Protein AF-A0A5B7BW21-F1 (afdb_monomer_lite)

Radius of gyration: 30.92 Å; chains: 1; bounding box: 36×97×43 Å

Foldseek 3Di:
DVVLVVLLVVLVVLVVVLVVQVVCVVVVNHPVVVSVVSLVVVLCVLLVDDLPDDDLVSLLVSLLSLVVCVVVVSDDPVSSVVSNVSSVVSCVVVVHDDDPSSDDDDDPPPPPDPPVPPPPPDPDDPDDDDDDDDDDDDDDDDDD

pLDDT: mean 79.97, std 21.57, range [36.66, 98.56]

Organism: Davidia involucrata (NCBI:txid16924)

Secondary structure (DSSP, 8-state):
-HHHHHHHHHHHHHHHHHHHHHHHHHTTSS-HHHHHHHHHHHHHHHH---SS---HHHHHHHHHHHHHHHHTTSS-HHHHHHHHHHHHHHHHHTT----GGG-PPPPP---TT-------------------------------

Sequence (144 aa):
SKQQSDNLKWQQDSFHQILKLMGLCKEGILPEAELSAFRSHLLETLIASPPDHEQPTTLRDKLIFLQELLYAKCISEDEYHSSKRPLLQRLAVQGAEIDARDVIVGAPKQSSDEEWSVIDLKDEHESSNSKNKSKPGLAMKKIK

Structure (mmCIF, N/CA/C/O backbone):
data_AF-A0A5B7BW21-F1
#
_entry.id   AF-A0A5B7BW21-F1
#
loop_
_atom_site.group_PDB
_atom_site.id
_atom_site.type_symbol
_atom_site.label_atom_id
_atom_site.label_alt_id
_atom_site.label_comp_id
_atom_site.label_asym_id
_atom_site.label_entity_id
_atom_site.label_seq_id
_atom_site.pdbx_PDB_ins_code
_atom_site.Cartn_x
_atom_site.Cartn_y
_atom_site.Cartn_z
_atom_site.occupancy
_atom_site.B_iso_or_equiv
_atom_site.auth_seq_id
_atom_site.auth_comp_id
_atom_site.auth_asym_id
_atom_site.auth_atom_id
_atom_site.pdbx_PDB_model_num
ATOM 1 N N . SER A 1 1 ? 18.314 10.061 -8.124 1.00 76.44 1 SER A N 1
ATOM 2 C CA . SER A 1 1 ? 17.611 10.812 -9.194 1.00 76.44 1 SER A CA 1
ATOM 3 C C . SER A 1 1 ? 16.432 11.572 -8.592 1.00 76.44 1 SER A C 1
ATOM 5 O O . SER A 1 1 ? 15.950 11.145 -7.548 1.00 76.44 1 SER A O 1
ATOM 7 N N . LYS A 1 2 ? 15.952 12.658 -9.219 1.00 86.06 2 LYS A N 1
ATOM 8 C CA . LYS A 1 2 ? 14.807 13.458 -8.732 1.00 86.06 2 LYS A CA 1
ATOM 9 C C . LYS A 1 2 ? 13.543 12.609 -8.530 1.00 86.06 2 LYS A C 1
ATOM 11 O O . LYS A 1 2 ? 12.954 12.651 -7.462 1.00 86.06 2 LYS A O 1
ATOM 16 N N . GLN A 1 3 ? 13.232 11.738 -9.489 1.00 84.56 3 GLN A N 1
ATOM 17 C CA . GLN A 1 3 ? 12.076 10.836 -9.429 1.00 84.56 3 GLN A CA 1
ATOM 18 C C . GLN A 1 3 ? 12.082 9.909 -8.202 1.00 84.56 3 GLN A C 1
ATOM 20 O O . GLN A 1 3 ? 11.041 9.682 -7.596 1.00 84.56 3 GLN A O 1
ATOM 25 N N . GLN A 1 4 ? 13.250 9.393 -7.809 1.00 85.31 4 GLN A N 1
ATOM 26 C CA . GLN A 1 4 ? 13.362 8.551 -6.615 1.00 85.31 4 GLN A CA 1
ATOM 27 C C . GLN A 1 4 ? 13.135 9.370 -5.337 1.00 85.31 4 GLN A C 1
ATOM 29 O O . GLN A 1 4 ? 12.449 8.913 -4.432 1.00 85.31 4 GLN A O 1
ATOM 34 N N . SER A 1 5 ? 13.659 10.599 -5.281 1.00 90.25 5 SER A N 1
ATOM 35 C CA . SER A 1 5 ? 13.406 11.507 -4.156 1.00 90.25 5 SER A CA 1
ATOM 36 C C . SER A 1 5 ? 11.925 11.864 -4.035 1.00 90.25 5 SER A C 1
ATOM 38 O O . SER A 1 5 ? 11.403 11.907 -2.925 1.00 90.25 5 SER A O 1
ATOM 40 N N . ASP A 1 6 ? 11.252 12.112 -5.160 1.00 91.62 6 ASP A N 1
ATOM 41 C CA . ASP A 1 6 ? 9.820 12.416 -5.185 1.00 91.62 6 ASP A CA 1
ATOM 42 C C . ASP A 1 6 ? 8.995 11.202 -4.726 1.00 91.62 6 ASP A C 1
ATOM 44 O O . ASP A 1 6 ? 8.034 11.356 -3.974 1.00 91.62 6 ASP A O 1
ATOM 48 N N . ASN A 1 7 ? 9.408 9.985 -5.104 1.00 91.19 7 ASN A N 1
ATOM 49 C CA . ASN A 1 7 ? 8.772 8.751 -4.645 1.00 91.19 7 ASN A CA 1
ATOM 50 C C . ASN A 1 7 ? 8.935 8.538 -3.132 1.00 91.19 7 ASN A C 1
ATOM 52 O O . ASN A 1 7 ? 7.939 8.306 -2.451 1.00 91.19 7 ASN A O 1
ATOM 56 N N . LEU A 1 8 ? 10.153 8.686 -2.602 1.00 93.44 8 LEU A N 1
ATOM 57 C CA . LEU A 1 8 ? 10.417 8.577 -1.162 1.00 93.44 8 LEU A CA 1
ATOM 58 C C . LEU A 1 8 ? 9.629 9.619 -0.366 1.00 93.44 8 LEU A C 1
ATOM 60 O O . LEU A 1 8 ? 9.049 9.303 0.671 1.00 93.44 8 LEU A O 1
ATOM 64 N N . LYS A 1 9 ? 9.557 10.856 -0.869 1.00 96.00 9 LYS A N 1
ATOM 65 C CA . LYS A 1 9 ? 8.744 11.903 -0.251 1.00 96.00 9 LYS A CA 1
ATOM 66 C C . LYS A 1 9 ? 7.267 11.517 -0.220 1.00 96.00 9 LYS A C 1
ATOM 68 O O . LYS A 1 9 ? 6.638 11.618 0.826 1.00 96.00 9 LYS A O 1
ATOM 73 N N . TRP A 1 10 ? 6.727 11.035 -1.338 1.00 96.31 10 TRP A N 1
ATOM 74 C CA . TRP A 1 10 ? 5.340 10.581 -1.394 1.00 96.31 10 TRP A CA 1
ATOM 75 C C . TRP A 1 10 ? 5.064 9.434 -0.412 1.00 96.31 10 TRP A C 1
ATOM 77 O O . TRP A 1 10 ? 4.031 9.457 0.255 1.00 96.31 10 TRP A O 1
ATOM 87 N N . GLN A 1 11 ? 5.979 8.467 -0.277 1.00 96.94 11 GLN A N 1
ATOM 88 C CA . GLN A 1 11 ? 5.852 7.377 0.699 1.00 96.94 11 GLN A CA 1
ATOM 89 C C . GLN A 1 11 ? 5.804 7.916 2.131 1.00 96.94 11 GLN A C 1
ATOM 91 O O . GLN A 1 11 ? 4.903 7.561 2.889 1.00 96.94 11 GLN A O 1
ATOM 96 N N . GLN A 1 12 ? 6.714 8.830 2.481 1.00 97.75 12 GLN A N 1
ATOM 97 C CA . GLN A 1 12 ? 6.734 9.471 3.796 1.00 97.75 12 GLN A CA 1
ATOM 98 C C . GLN A 1 12 ? 5.445 10.251 4.062 1.00 97.75 12 GLN A C 1
ATOM 100 O O . GLN A 1 12 ? 4.802 10.030 5.086 1.00 97.75 12 GLN A O 1
ATOM 105 N N . ASP A 1 13 ? 5.036 11.133 3.151 1.00 98.44 13 ASP A N 1
ATOM 106 C CA . ASP A 1 13 ? 3.825 11.945 3.307 1.00 98.44 13 ASP A CA 1
ATOM 107 C C . ASP A 1 13 ? 2.580 11.047 3.448 1.00 98.44 13 ASP A C 1
ATOM 109 O O . ASP A 1 13 ? 1.737 11.265 4.321 1.00 98.44 13 ASP A O 1
ATOM 113 N N . SER A 1 14 ? 2.509 9.974 2.656 1.00 98.25 14 SER A N 1
ATOM 114 C CA . SER A 1 14 ? 1.425 8.987 2.707 1.00 98.25 14 SER A CA 1
ATOM 115 C C . SER A 1 14 ? 1.405 8.200 4.019 1.00 98.25 14 SER A C 1
ATOM 117 O O . SER A 1 14 ? 0.329 7.966 4.571 1.00 98.25 14 SER A O 1
ATOM 119 N N . PHE A 1 15 ? 2.575 7.834 4.556 1.00 98.50 15 PHE A N 1
ATOM 120 C CA . PHE A 1 15 ? 2.696 7.156 5.848 1.00 98.50 15 PHE A CA 1
ATOM 121 C C . PHE A 1 15 ? 2.185 8.027 6.999 1.00 98.50 15 PHE A C 1
ATOM 123 O O . PHE A 1 15 ? 1.376 7.596 7.821 1.00 98.50 15 PHE A O 1
ATOM 130 N N . HIS A 1 16 ? 2.611 9.291 7.040 1.00 98.50 16 HIS A N 1
ATOM 131 C CA . HIS A 1 16 ? 2.140 10.231 8.054 1.00 98.50 16 HIS A CA 1
ATOM 132 C C . HIS A 1 16 ? 0.631 10.449 7.942 1.00 98.50 16 HIS A C 1
ATOM 134 O O . HIS A 1 16 ? -0.072 10.490 8.955 1.00 98.50 16 HIS A O 1
ATOM 140 N N . GLN A 1 17 ? 0.121 10.547 6.713 1.00 98.56 17 GLN A N 1
ATOM 141 C CA . GLN A 1 17 ? -1.299 10.737 6.474 1.00 98.56 17 GLN A CA 1
ATOM 142 C C . GLN A 1 17 ? -2.127 9.529 6.933 1.00 98.56 17 GLN A C 1
ATOM 144 O O . GLN A 1 17 ? -3.118 9.737 7.634 1.00 98.56 17 GLN A O 1
ATOM 149 N N . ILE A 1 18 ? -1.733 8.284 6.627 1.00 98.50 18 ILE A N 1
ATOM 150 C CA . ILE A 1 18 ? -2.490 7.108 7.091 1.00 98.50 18 ILE A CA 1
ATOM 151 C C . ILE A 1 18 ? -2.475 6.992 8.614 1.00 98.50 18 ILE A C 1
ATOM 153 O O . ILE A 1 18 ? -3.523 6.752 9.207 1.00 98.50 18 ILE A O 1
ATOM 157 N N . LEU A 1 19 ? -1.338 7.253 9.268 1.00 98.44 19 LEU A N 1
ATOM 158 C CA . LEU A 1 19 ? -1.250 7.231 10.731 1.00 98.44 19 LEU A CA 1
ATOM 159 C C . LEU A 1 19 ? -2.148 8.291 11.372 1.00 98.44 19 LEU A C 1
ATOM 161 O O . LEU A 1 19 ? -2.842 8.010 12.351 1.00 98.44 19 LEU A O 1
ATOM 165 N N . LYS A 1 20 ? -2.181 9.497 10.796 1.00 98.44 20 LYS A N 1
ATOM 166 C CA . LYS A 1 20 ? -3.087 10.563 11.229 1.00 98.44 20 LYS A CA 1
ATOM 167 C C . LYS A 1 20 ? -4.547 10.138 11.082 1.00 98.44 20 LYS A C 1
ATOM 169 O O . LYS A 1 20 ? -5.307 10.276 12.037 1.00 98.44 20 LYS A O 1
ATOM 174 N N . LEU A 1 21 ? -4.940 9.618 9.918 1.00 98.50 21 LEU A N 1
ATOM 175 C CA . LEU A 1 21 ? -6.314 9.168 9.669 1.00 98.50 21 LEU A CA 1
ATOM 176 C C . LEU A 1 21 ? -6.709 8.022 10.606 1.00 98.50 21 LEU A C 1
ATOM 178 O O . LEU A 1 21 ? -7.798 8.049 11.169 1.00 98.50 21 LEU A O 1
ATOM 182 N N . MET A 1 22 ? -5.809 7.068 10.853 1.00 98.12 22 MET A N 1
ATOM 183 C CA . MET A 1 22 ? -6.017 6.003 11.837 1.00 98.12 22 MET A CA 1
ATOM 184 C C . MET A 1 22 ? -6.227 6.549 13.249 1.00 98.12 22 MET A C 1
ATOM 186 O O . MET A 1 22 ? -7.097 6.058 13.963 1.00 98.12 22 MET A O 1
ATOM 190 N N . GLY A 1 23 ? -5.443 7.548 13.663 1.00 98.12 23 GLY A N 1
ATOM 191 C CA . GLY A 1 23 ? -5.629 8.224 14.947 1.00 98.12 23 GLY A CA 1
ATOM 192 C C . GLY A 1 23 ? -7.007 8.876 15.042 1.00 98.12 23 GLY A C 1
ATOM 193 O O . GLY A 1 23 ? -7.759 8.587 15.963 1.00 98.12 23 GLY A O 1
ATOM 194 N N . LEU A 1 24 ? -7.382 9.677 14.042 1.00 98.31 24 LEU A N 1
ATOM 195 C CA . LEU A 1 24 ? -8.692 10.338 13.999 1.00 98.31 24 LEU A CA 1
ATOM 196 C C . LEU A 1 24 ? -9.860 9.342 13.981 1.00 98.31 24 LEU A C 1
ATOM 198 O O . LEU A 1 24 ? -10.888 9.595 14.604 1.00 98.31 24 LEU A O 1
ATOM 202 N N . CYS A 1 25 ? -9.704 8.211 13.292 1.00 98.12 25 CYS A N 1
ATOM 203 C CA . CYS A 1 25 ? -10.715 7.160 13.245 1.00 98.12 25 CYS A CA 1
ATOM 204 C C . CYS A 1 25 ? -10.889 6.475 14.608 1.00 98.12 25 CYS A C 1
ATOM 206 O O . CYS A 1 25 ? -12.014 6.249 15.047 1.00 98.12 25 CYS A O 1
ATOM 208 N N . LYS A 1 26 ? -9.788 6.210 15.327 1.00 97.31 26 LYS A N 1
ATOM 209 C CA . LYS A 1 26 ? -9.826 5.652 16.693 1.00 97.31 26 LYS A CA 1
ATOM 210 C C . LYS A 1 26 ? -10.514 6.578 17.693 1.00 97.31 26 LYS A C 1
ATOM 212 O O . LYS A 1 26 ? -11.211 6.092 18.576 1.00 97.31 26 LYS A O 1
ATOM 217 N N . GLU A 1 27 ? -10.356 7.888 17.525 1.00 98.19 27 GLU A N 1
ATOM 218 C CA . GLU A 1 27 ? -11.034 8.905 18.340 1.00 98.19 27 GLU A CA 1
ATOM 219 C C . GLU A 1 27 ? -12.497 9.150 17.908 1.00 98.19 27 GLU A C 1
ATOM 221 O O . GLU A 1 27 ? -13.178 9.999 18.480 1.00 98.19 27 GLU A O 1
ATOM 226 N N . GLY A 1 28 ? -13.000 8.445 16.886 1.00 97.19 28 GLY A N 1
ATOM 227 C CA . GLY A 1 28 ? -14.367 8.610 16.375 1.00 97.19 28 GLY A CA 1
ATOM 228 C C . GLY A 1 28 ? -14.612 9.923 15.621 1.00 97.19 28 GLY A C 1
ATOM 229 O O . GLY A 1 28 ? -15.761 10.297 15.399 1.00 97.19 28 GLY A O 1
ATOM 230 N N . ILE A 1 29 ? -13.546 10.629 15.231 1.00 98.25 29 ILE A N 1
ATOM 231 C CA . ILE A 1 29 ? -13.609 11.907 14.505 1.00 98.25 29 ILE A CA 1
ATOM 232 C C . ILE A 1 29 ? -13.764 11.667 12.999 1.00 98.25 29 ILE A C 1
ATOM 234 O O . ILE A 1 29 ? -14.458 12.418 12.317 1.00 98.25 29 ILE A O 1
ATOM 238 N N . LEU A 1 30 ? -13.101 10.631 12.481 1.00 97.81 30 LEU A N 1
ATOM 239 C CA . LEU A 1 30 ? -13.113 10.253 11.069 1.00 97.81 30 LEU A CA 1
ATOM 240 C C . LEU A 1 30 ? -13.903 8.945 10.875 1.00 97.81 30 LEU A C 1
ATOM 242 O O . LEU A 1 30 ? -13.669 7.998 11.627 1.00 97.81 30 LEU A O 1
ATOM 246 N N . PRO A 1 31 ? -14.779 8.832 9.863 1.00 97.94 31 PRO A N 1
ATOM 247 C CA . PRO A 1 31 ? -15.406 7.561 9.505 1.00 97.94 31 PRO A CA 1
ATOM 248 C C . PRO A 1 31 ? -14.392 6.525 8.989 1.00 97.94 31 PRO A C 1
ATOM 250 O O . PRO A 1 31 ? -13.539 6.842 8.160 1.00 97.94 31 PRO A O 1
ATOM 253 N N . GLU A 1 32 ? -14.556 5.250 9.367 1.00 97.44 32 GLU A N 1
ATOM 254 C CA . GLU A 1 32 ? -13.712 4.139 8.868 1.00 97.44 32 GLU A CA 1
ATOM 255 C C . GLU A 1 32 ? -13.743 4.025 7.333 1.00 97.44 32 GLU A C 1
ATOM 257 O O . GLU A 1 32 ? -12.750 3.649 6.716 1.00 97.44 32 GLU A O 1
ATOM 262 N N . ALA A 1 33 ? -14.854 4.406 6.691 1.00 98.00 33 ALA A N 1
ATOM 263 C CA . ALA A 1 33 ? -14.971 4.410 5.233 1.00 98.00 33 ALA A CA 1
ATOM 264 C C . ALA A 1 33 ? -13.953 5.346 4.557 1.00 98.00 33 ALA A C 1
ATOM 266 O O . ALA A 1 33 ? -13.413 5.001 3.508 1.00 98.00 33 ALA A O 1
ATOM 267 N N . GLU A 1 34 ? -13.647 6.500 5.160 1.00 97.50 34 GLU A N 1
ATOM 268 C CA . GLU A 1 34 ? -12.647 7.433 4.626 1.00 97.50 34 GLU A CA 1
ATOM 269 C C . GLU A 1 34 ? -11.230 6.877 4.784 1.00 97.50 34 GLU A C 1
ATOM 271 O O . GLU A 1 34 ? -10.421 6.955 3.856 1.00 97.50 34 GLU A O 1
ATOM 276 N N . LEU A 1 35 ? -10.941 6.247 5.929 1.00 98.19 35 LEU A N 1
ATOM 277 C CA . LEU A 1 35 ? -9.675 5.550 6.150 1.00 98.19 35 LEU A CA 1
ATOM 278 C C . LEU A 1 35 ? -9.497 4.390 5.157 1.00 98.19 35 LEU A C 1
ATOM 280 O O . LEU A 1 35 ? -8.426 4.244 4.568 1.00 98.19 35 LEU A O 1
ATOM 284 N N . SER A 1 36 ? -10.541 3.591 4.939 1.00 98.25 36 SER A N 1
ATOM 285 C CA . SER A 1 36 ? -10.537 2.475 3.987 1.00 98.25 36 SER A CA 1
ATOM 286 C C . SER A 1 36 ? -10.363 2.946 2.538 1.00 98.25 36 SER A C 1
ATOM 288 O O . SER A 1 36 ? -9.577 2.356 1.792 1.00 98.25 36 SER A O 1
ATOM 290 N N . ALA A 1 37 ? -11.020 4.043 2.148 1.00 98.44 37 ALA A N 1
ATOM 291 C CA . ALA A 1 37 ? -10.851 4.647 0.828 1.00 98.44 37 ALA A CA 1
ATOM 292 C C . ALA A 1 37 ? -9.416 5.150 0.616 1.00 98.44 37 ALA A C 1
ATOM 294 O O . ALA A 1 37 ? -8.802 4.857 -0.412 1.00 98.44 37 ALA A O 1
ATOM 295 N N . PHE A 1 38 ? -8.847 5.842 1.611 1.00 98.56 38 PHE A N 1
ATOM 296 C CA . PHE A 1 38 ? -7.455 6.285 1.561 1.00 98.56 38 PHE A CA 1
ATOM 297 C C . PHE A 1 38 ? -6.489 5.101 1.445 1.00 98.56 38 PHE A C 1
ATOM 299 O O . PHE A 1 38 ? -5.593 5.116 0.602 1.00 98.56 38 PHE A O 1
ATOM 306 N N . ARG A 1 39 ? -6.688 4.058 2.261 1.00 98.50 39 ARG A N 1
ATOM 307 C CA . ARG A 1 39 ? -5.874 2.835 2.250 1.00 98.50 39 ARG A CA 1
ATOM 308 C C . ARG A 1 39 ? -5.884 2.169 0.873 1.00 98.50 39 ARG A C 1
ATOM 310 O O . ARG A 1 39 ? -4.820 1.860 0.343 1.00 98.50 39 ARG A O 1
ATOM 317 N N . SER A 1 40 ? -7.066 2.013 0.278 1.00 98.31 40 SER A N 1
ATOM 318 C CA . SER A 1 40 ? -7.231 1.412 -1.051 1.00 98.31 40 SER A CA 1
ATOM 319 C C . SER A 1 40 ? -6.499 2.228 -2.118 1.00 98.31 40 SER A C 1
ATOM 321 O O . SER A 1 40 ? -5.667 1.692 -2.846 1.00 98.31 40 SER A O 1
ATOM 323 N N . HIS A 1 41 ? -6.711 3.547 -2.137 1.00 98.25 41 HIS A N 1
ATOM 324 C CA . HIS A 1 41 ? -6.052 4.443 -3.086 1.00 98.25 41 HIS A CA 1
ATOM 325 C C . HIS A 1 41 ? -4.521 4.451 -2.941 1.00 98.25 41 HIS A C 1
ATOM 327 O O . HIS A 1 41 ? -3.795 4.478 -3.938 1.00 98.25 41 HIS A O 1
ATOM 333 N N . LEU A 1 42 ? -4.015 4.408 -1.706 1.00 98.12 42 LEU A N 1
ATOM 334 C CA . LEU A 1 42 ? -2.584 4.333 -1.418 1.00 98.12 42 LEU A CA 1
ATOM 335 C C . LEU A 1 42 ? -1.970 3.063 -2.014 1.00 98.12 42 LEU A C 1
ATOM 337 O O . LEU A 1 42 ? -0.938 3.137 -2.685 1.00 98.12 42 LEU A O 1
ATOM 341 N N . LEU A 1 43 ? -2.608 1.910 -1.796 1.00 98.12 43 LEU A N 1
ATOM 342 C CA . LEU A 1 43 ? -2.133 0.622 -2.300 1.00 98.12 43 LEU A CA 1
ATOM 343 C C . LEU A 1 43 ? -2.215 0.536 -3.825 1.00 98.12 43 LEU A C 1
ATOM 345 O O . LEU A 1 43 ? -1.266 0.072 -4.455 1.00 98.12 43 LEU A O 1
ATOM 349 N N . GLU A 1 44 ? -3.298 1.035 -4.424 1.00 97.38 44 GLU A N 1
ATOM 350 C CA . GLU A 1 44 ? -3.443 1.151 -5.878 1.00 97.38 44 GLU A CA 1
ATOM 351 C C . GLU A 1 44 ? -2.335 2.021 -6.476 1.00 97.38 44 GLU A C 1
ATOM 353 O O . GLU A 1 44 ? -1.653 1.608 -7.413 1.00 97.38 44 GLU A O 1
ATOM 358 N N . THR A 1 45 ? -2.083 3.192 -5.891 1.00 95.56 45 THR A N 1
ATOM 359 C CA . THR A 1 45 ? -1.034 4.113 -6.350 1.00 95.56 45 THR A CA 1
ATOM 360 C C . THR A 1 45 ? 0.355 3.486 -6.236 1.00 95.56 45 THR A C 1
ATOM 362 O O . THR A 1 45 ? 1.185 3.639 -7.135 1.00 95.56 45 THR A O 1
ATOM 365 N N . LEU A 1 46 ? 0.611 2.722 -5.169 1.00 95.06 46 LEU A N 1
ATOM 366 C CA . LEU A 1 46 ? 1.882 2.029 -4.967 1.00 95.06 46 LEU A CA 1
ATOM 367 C C . LEU A 1 46 ? 2.182 1.036 -6.107 1.00 95.06 46 LEU A C 1
ATOM 369 O O . LEU A 1 46 ? 3.329 0.936 -6.570 1.00 95.06 46 LEU A O 1
ATOM 373 N N . ILE A 1 47 ? 1.151 0.327 -6.581 1.00 94.00 47 ILE A N 1
ATOM 374 C CA . ILE A 1 47 ? 1.273 -0.693 -7.631 1.00 94.00 47 ILE A CA 1
ATOM 375 C C . ILE A 1 47 ? 1.090 -0.148 -9.056 1.00 94.00 47 ILE A C 1
ATOM 377 O O . ILE A 1 47 ? 1.548 -0.808 -9.985 1.00 94.00 47 ILE A O 1
ATOM 381 N N . ALA A 1 48 ? 0.507 1.042 -9.235 1.00 89.38 48 ALA A N 1
ATOM 382 C CA . ALA A 1 48 ? 0.116 1.618 -10.530 1.00 89.38 48 ALA A CA 1
ATOM 383 C C . ALA A 1 48 ? 1.268 2.046 -11.465 1.00 89.38 48 ALA A C 1
ATOM 385 O O . ALA A 1 48 ? 1.006 2.530 -12.567 1.00 89.38 48 ALA A O 1
ATOM 386 N N . SER A 1 49 ? 2.536 1.901 -11.068 1.00 74.00 49 SER A N 1
ATOM 387 C CA . SER A 1 49 ? 3.655 2.331 -11.919 1.00 74.00 49 SER A CA 1
ATOM 388 C C . SER A 1 49 ? 3.704 1.562 -13.247 1.00 74.00 49 SER A C 1
ATOM 390 O O . SER A 1 49 ? 3.597 0.330 -13.239 1.00 74.00 49 SER A O 1
ATOM 392 N N . PRO A 1 50 ? 3.940 2.259 -14.377 1.00 65.44 50 PRO A N 1
ATOM 393 C CA . PRO A 1 50 ? 4.042 1.621 -15.679 1.00 65.44 50 PRO A CA 1
ATOM 394 C C . PRO A 1 50 ? 5.196 0.598 -15.714 1.00 65.44 50 PRO A C 1
ATOM 396 O O 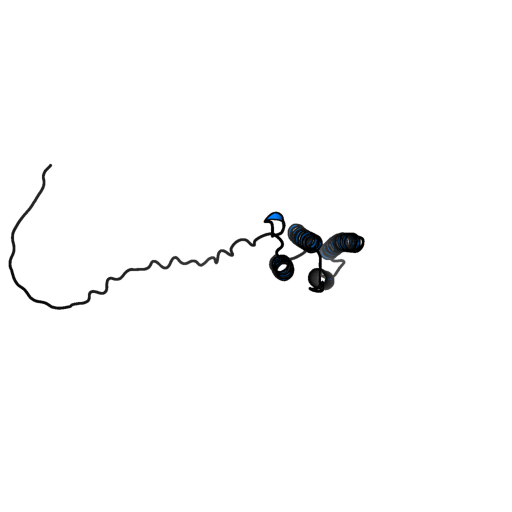. PRO A 1 50 ? 6.238 0.816 -15.088 1.00 65.44 50 PRO A O 1
ATOM 399 N N . PRO A 1 51 ? 5.023 -0.525 -16.435 1.00 58.41 51 PRO A N 1
ATOM 400 C CA . PRO A 1 51 ? 6.008 -1.608 -16.502 1.00 58.41 51 PRO A CA 1
ATOM 401 C C . PRO A 1 51 ? 7.308 -1.204 -17.214 1.00 58.41 51 PRO A C 1
ATOM 403 O O . PRO A 1 51 ? 8.338 -1.852 -17.019 1.00 58.41 51 PRO A O 1
ATOM 406 N N . ASP A 1 52 ? 7.294 -0.105 -17.971 1.00 58.03 52 ASP A N 1
ATOM 407 C CA . ASP A 1 52 ? 8.455 0.392 -18.697 1.00 58.03 52 ASP A CA 1
ATOM 408 C C . ASP A 1 52 ? 9.377 1.210 -17.775 1.00 58.03 52 ASP A C 1
ATOM 410 O O . ASP A 1 52 ? 9.330 2.436 -17.706 1.00 58.03 52 ASP A O 1
ATOM 414 N N . HIS A 1 53 ? 10.254 0.472 -17.086 1.00 62.00 53 HIS A N 1
ATOM 415 C CA . HIS A 1 53 ? 11.479 0.929 -16.412 1.00 62.00 53 HIS A CA 1
ATOM 416 C C . HIS A 1 53 ? 11.330 1.678 -15.076 1.00 62.00 53 HIS A C 1
ATOM 418 O O . HIS A 1 53 ? 12.017 2.669 -14.814 1.00 62.00 53 HIS A O 1
ATOM 424 N N . GLU A 1 54 ? 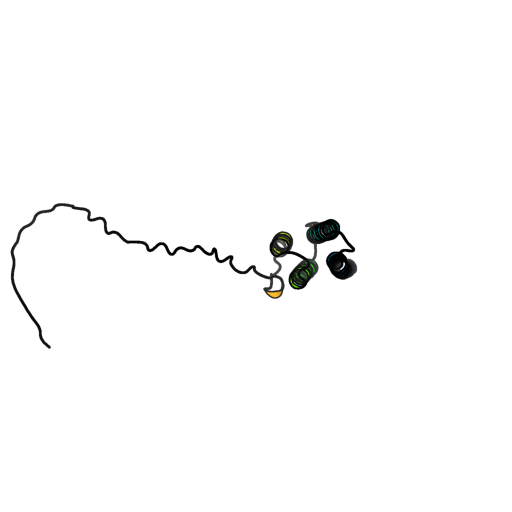10.537 1.139 -14.148 1.00 81.19 54 GLU A N 1
ATOM 425 C CA . GLU A 1 54 ? 10.771 1.430 -12.728 1.00 81.19 54 GLU A CA 1
ATOM 426 C C . GLU A 1 54 ? 12.078 0.748 -12.280 1.00 81.19 54 GLU A C 1
ATOM 428 O O . GLU A 1 54 ? 12.226 -0.464 -12.427 1.00 81.19 54 GLU A O 1
ATOM 433 N N . GLN A 1 55 ? 13.044 1.526 -11.780 1.00 87.31 55 GLN A N 1
ATOM 434 C CA . GLN A 1 55 ? 14.361 1.022 -11.367 1.00 87.31 55 GLN A CA 1
ATOM 435 C C . GLN A 1 55 ? 14.226 -0.035 -10.253 1.00 87.31 55 GLN A C 1
ATOM 437 O O . GLN A 1 55 ? 13.400 0.158 -9.353 1.00 87.31 55 GLN A O 1
ATOM 442 N N . PRO A 1 56 ? 15.077 -1.084 -10.217 1.00 89.81 56 PRO A N 1
ATOM 443 C CA . PRO A 1 56 ? 15.038 -2.100 -9.163 1.00 89.81 56 PRO A CA 1
ATOM 444 C C . PRO A 1 56 ? 15.063 -1.509 -7.749 1.00 89.81 56 PRO A C 1
ATOM 446 O O . PRO A 1 56 ? 14.362 -1.985 -6.862 1.00 89.81 56 PRO A O 1
ATOM 449 N N . THR A 1 57 ? 15.830 -0.437 -7.533 1.00 89.62 57 THR A N 1
ATOM 450 C CA . THR A 1 57 ? 15.888 0.269 -6.244 1.00 89.62 57 THR A CA 1
ATOM 451 C C . THR A 1 57 ? 14.532 0.848 -5.847 1.00 89.62 57 THR A C 1
ATOM 453 O O . THR A 1 57 ? 14.109 0.662 -4.717 1.00 89.62 57 THR A O 1
ATOM 456 N N . THR A 1 58 ? 13.802 1.463 -6.779 1.00 90.75 58 THR A N 1
ATOM 457 C CA . THR A 1 58 ? 12.461 2.003 -6.508 1.00 90.75 58 THR A CA 1
ATOM 458 C C . THR A 1 58 ? 11.464 0.894 -6.181 1.00 90.75 58 THR A C 1
ATOM 460 O O . THR A 1 58 ? 10.629 1.056 -5.297 1.00 90.75 58 THR A O 1
ATOM 463 N N . LEU A 1 59 ? 11.559 -0.258 -6.847 1.00 91.50 59 LEU A N 1
ATOM 464 C CA . LEU A 1 59 ? 10.729 -1.417 -6.513 1.00 91.50 59 LEU A CA 1
ATOM 465 C C . LEU A 1 59 ? 11.028 -1.949 -5.102 1.00 91.50 59 LEU A C 1
ATOM 467 O O . LEU A 1 59 ? 10.093 -2.297 -4.381 1.00 91.50 59 LEU A O 1
ATOM 471 N N . ARG A 1 60 ? 12.300 -1.962 -4.682 1.00 92.31 60 ARG A N 1
ATOM 472 C CA . ARG A 1 60 ? 12.691 -2.320 -3.308 1.00 92.31 60 ARG A CA 1
ATOM 473 C C . ARG A 1 60 ? 12.194 -1.304 -2.283 1.00 92.31 60 ARG A C 1
ATOM 475 O O . ARG A 1 60 ? 11.591 -1.710 -1.297 1.00 92.31 60 ARG A O 1
ATOM 482 N N . ASP A 1 61 ? 12.339 -0.008 -2.556 1.00 93.00 61 ASP A N 1
ATOM 483 C CA . ASP A 1 61 ? 11.817 1.063 -1.695 1.00 93.00 61 ASP A CA 1
ATOM 484 C C . ASP A 1 61 ? 10.298 0.896 -1.478 1.00 93.00 61 ASP A C 1
ATOM 486 O O . ASP A 1 61 ? 9.790 1.021 -0.365 1.00 93.00 61 ASP A O 1
ATOM 490 N N . LYS A 1 62 ? 9.547 0.527 -2.525 1.00 94.75 62 LYS A N 1
ATOM 491 C CA . LYS A 1 62 ? 8.108 0.217 -2.422 1.00 94.75 62 LYS A CA 1
ATOM 492 C C . LYS A 1 62 ? 7.800 -1.024 -1.596 1.00 94.75 62 LYS A C 1
ATOM 494 O O . LYS A 1 62 ? 6.813 -1.027 -0.866 1.00 94.75 62 LYS A O 1
ATOM 499 N N . LEU A 1 63 ? 8.604 -2.077 -1.722 1.00 95.62 63 LEU A N 1
ATOM 500 C CA . LEU A 1 63 ? 8.440 -3.291 -0.925 1.00 95.62 63 LEU A CA 1
ATOM 501 C C . LEU A 1 63 ? 8.707 -3.032 0.559 1.00 95.62 63 LEU A C 1
ATOM 503 O O . LEU A 1 63 ? 7.944 -3.512 1.394 1.00 95.62 63 LEU A O 1
ATOM 507 N N . ILE A 1 64 ? 9.736 -2.245 0.880 1.00 95.38 64 ILE A N 1
ATOM 508 C CA . ILE A 1 64 ? 10.036 -1.815 2.251 1.00 95.38 64 ILE A CA 1
ATOM 509 C C . ILE A 1 64 ? 8.866 -1.003 2.804 1.00 95.38 64 ILE A C 1
ATOM 511 O O . ILE A 1 64 ? 8.326 -1.355 3.848 1.00 95.38 64 ILE A O 1
ATOM 515 N N . PHE A 1 65 ? 8.394 0.002 2.063 1.00 97.12 65 PHE A N 1
ATOM 516 C CA . PHE A 1 65 ? 7.241 0.802 2.475 1.00 97.12 65 PHE A CA 1
ATOM 517 C C . PHE A 1 65 ? 5.988 -0.055 2.729 1.00 97.12 65 PHE A C 1
ATOM 519 O O . PHE A 1 65 ? 5.271 0.131 3.711 1.00 97.12 65 PHE A O 1
ATOM 526 N N . LEU A 1 66 ? 5.743 -1.062 1.887 1.00 97.69 66 LEU A N 1
ATOM 527 C CA . LEU A 1 66 ? 4.632 -1.993 2.070 1.00 97.69 66 LEU A CA 1
ATOM 528 C C . LEU A 1 66 ? 4.779 -2.845 3.348 1.00 97.69 66 LEU A C 1
ATOM 530 O O . LEU A 1 66 ? 3.781 -3.127 4.013 1.00 97.69 66 LEU A O 1
ATOM 534 N N . GLN A 1 67 ? 6.004 -3.232 3.720 1.00 96.88 67 GLN A N 1
ATOM 535 C CA . GLN A 1 67 ? 6.280 -3.891 5.003 1.00 96.88 67 GLN A CA 1
ATOM 536 C C . GLN A 1 67 ? 6.064 -2.945 6.189 1.00 96.88 67 GLN A C 1
ATOM 538 O O . GLN A 1 67 ? 5.473 -3.352 7.186 1.00 96.88 67 GLN A O 1
ATOM 543 N N . GLU A 1 68 ? 6.492 -1.685 6.089 1.00 97.00 68 GLU A N 1
ATOM 544 C CA . GLU A 1 68 ? 6.284 -0.673 7.134 1.00 97.00 68 GLU A CA 1
ATOM 545 C C . GLU A 1 68 ? 4.793 -0.454 7.418 1.00 97.00 68 GLU A C 1
ATOM 547 O O . GLU A 1 68 ? 4.382 -0.422 8.580 1.00 97.00 68 GLU A O 1
ATOM 552 N N . LEU A 1 69 ? 3.963 -0.391 6.371 1.00 98.25 69 LEU A N 1
ATOM 553 C CA . LEU A 1 69 ? 2.505 -0.317 6.506 1.00 98.25 69 LEU A CA 1
ATOM 554 C C . LEU A 1 69 ? 1.931 -1.531 7.247 1.00 98.25 69 LEU A C 1
ATOM 556 O O . LEU A 1 69 ? 1.060 -1.365 8.106 1.00 98.25 69 LEU A O 1
ATOM 560 N N . LEU A 1 70 ? 2.414 -2.740 6.941 1.00 97.88 70 LEU A N 1
ATOM 561 C CA . LEU A 1 70 ? 1.981 -3.960 7.624 1.00 97.88 70 LEU A CA 1
ATOM 562 C C . LEU A 1 70 ? 2.403 -3.949 9.101 1.00 97.88 70 LEU A C 1
ATOM 564 O O . LEU A 1 70 ? 1.571 -4.178 9.978 1.00 97.88 70 LEU A O 1
ATOM 568 N N . TYR A 1 71 ? 3.665 -3.629 9.398 1.00 96.94 71 TYR A N 1
ATOM 569 C CA . TYR A 1 71 ? 4.171 -3.572 10.774 1.00 96.94 71 TYR A CA 1
ATOM 570 C C . TYR A 1 71 ? 3.444 -2.525 11.622 1.00 96.94 71 TYR A C 1
ATOM 572 O O . TYR A 1 71 ? 3.140 -2.771 12.791 1.00 96.94 71 TYR A O 1
ATOM 580 N N . ALA A 1 72 ? 3.094 -1.384 11.027 1.00 97.44 72 ALA A N 1
ATOM 581 C CA . ALA A 1 72 ? 2.298 -0.345 11.669 1.00 97.44 72 ALA A CA 1
ATOM 582 C C . ALA A 1 72 ? 0.797 -0.688 11.772 1.00 97.44 72 ALA A C 1
ATOM 584 O O . ALA A 1 72 ? 0.023 0.117 12.293 1.00 97.44 72 ALA A O 1
ATOM 585 N N . LYS A 1 73 ? 0.370 -1.867 11.292 1.00 97.50 73 LYS A N 1
ATOM 586 C CA . LYS A 1 73 ? -1.034 -2.313 11.233 1.00 97.50 73 LYS A CA 1
ATOM 587 C C . LYS A 1 73 ? -1.935 -1.347 10.453 1.00 97.50 73 LYS A C 1
ATOM 589 O O . LYS A 1 73 ? -3.113 -1.196 10.770 1.00 97.50 73 LYS A O 1
ATOM 594 N N . CYS A 1 74 ? -1.370 -0.670 9.453 1.00 98.00 74 CYS A N 1
ATOM 595 C CA . CYS A 1 74 ? -2.101 0.229 8.560 1.00 98.00 74 CYS A CA 1
ATOM 596 C C . CYS A 1 74 ? -2.883 -0.538 7.486 1.00 98.00 74 CYS A C 1
ATOM 598 O O . CYS A 1 74 ? -3.873 -0.020 6.968 1.00 98.00 74 CYS A O 1
ATOM 600 N N . ILE A 1 75 ? -2.432 -1.754 7.168 1.00 98.31 75 ILE A N 1
ATOM 601 C CA . ILE A 1 75 ? -3.017 -2.674 6.189 1.00 98.31 75 ILE A CA 1
ATOM 602 C C . ILE A 1 75 ? -3.083 -4.089 6.771 1.00 98.31 75 ILE A C 1
ATOM 604 O O . ILE A 1 75 ? -2.333 -4.429 7.688 1.00 98.31 75 ILE A O 1
ATOM 608 N N . SER A 1 76 ? -3.975 -4.908 6.228 1.00 97.38 76 SER A N 1
ATOM 609 C CA . SER A 1 76 ? -4.084 -6.339 6.522 1.00 97.38 76 SER A CA 1
ATOM 610 C C . SER A 1 76 ? -3.013 -7.171 5.801 1.00 97.38 76 SER A C 1
ATOM 612 O O . SER A 1 76 ? -2.367 -6.715 4.855 1.00 97.38 76 SER A O 1
ATOM 614 N N . GLU A 1 77 ? -2.843 -8.428 6.220 1.00 96.38 77 GLU A N 1
ATOM 615 C CA . GLU A 1 77 ? -1.954 -9.381 5.538 1.00 96.38 77 GLU A CA 1
ATOM 616 C C . GLU A 1 77 ? -2.394 -9.660 4.092 1.00 96.38 77 GLU A C 1
ATOM 618 O O . GLU A 1 77 ? -1.553 -9.783 3.197 1.00 96.38 77 GLU A O 1
ATOM 623 N N . ASP A 1 78 ? -3.703 -9.712 3.839 1.00 97.00 78 ASP A N 1
ATOM 624 C CA . ASP A 1 78 ? -4.252 -9.939 2.500 1.00 97.00 78 ASP A CA 1
ATOM 625 C C . ASP A 1 78 ? -3.973 -8.746 1.568 1.00 97.00 78 ASP A C 1
ATOM 627 O O . ASP A 1 78 ? -3.538 -8.927 0.424 1.00 97.00 78 ASP A O 1
ATOM 631 N N . GLU A 1 79 ? -4.139 -7.515 2.062 1.00 98.00 79 GLU A N 1
ATOM 632 C CA . GLU A 1 79 ? -3.750 -6.284 1.356 1.00 98.00 79 GLU A CA 1
ATOM 633 C C . GLU A 1 79 ? -2.238 -6.248 1.092 1.00 98.00 79 GLU A C 1
ATOM 635 O O . GLU A 1 79 ? -1.799 -5.990 -0.029 1.00 98.00 79 GLU A O 1
ATOM 640 N N . TYR A 1 80 ? -1.425 -6.611 2.086 1.00 98.00 80 TYR A N 1
ATOM 641 C CA . TYR A 1 80 ? 0.021 -6.726 1.924 1.00 98.00 80 TYR A CA 1
ATOM 642 C C . TYR A 1 80 ? 0.394 -7.721 0.815 1.00 98.00 80 TYR A C 1
ATOM 644 O O . TYR A 1 80 ? 1.163 -7.401 -0.093 1.00 98.00 80 TYR A O 1
ATOM 652 N N . HIS A 1 81 ? -0.146 -8.940 0.842 1.00 96.25 81 HIS A N 1
ATOM 653 C CA . HIS A 1 81 ? 0.200 -9.968 -0.138 1.00 96.25 81 HIS A CA 1
ATOM 654 C C . HIS A 1 81 ? -0.322 -9.660 -1.544 1.00 96.25 81 HIS A C 1
ATOM 656 O O . HIS A 1 81 ? 0.390 -9.930 -2.518 1.00 96.25 81 HIS A O 1
ATOM 662 N N . SER A 1 82 ? -1.520 -9.089 -1.664 1.00 96.69 82 SER A N 1
ATOM 663 C CA . SER A 1 82 ? -2.085 -8.686 -2.956 1.00 96.69 82 SER A CA 1
ATOM 664 C C . SER A 1 82 ? -1.269 -7.567 -3.609 1.00 96.69 82 SER A C 1
ATOM 666 O O . SER A 1 82 ? -0.899 -7.710 -4.775 1.00 96.69 82 SER A O 1
ATOM 668 N N . SER A 1 83 ? -0.873 -6.531 -2.862 1.00 96.88 83 SER A N 1
ATOM 669 C CA . SER A 1 83 ? -0.025 -5.443 -3.373 1.00 96.88 83 SER A CA 1
ATOM 670 C C . SER A 1 83 ? 1.439 -5.850 -3.584 1.00 96.88 83 SER A C 1
ATOM 672 O O . SER A 1 83 ? 2.104 -5.329 -4.479 1.00 96.88 83 SER A O 1
ATOM 674 N N . LYS A 1 84 ? 1.956 -6.818 -2.815 1.00 96.00 84 LYS A N 1
ATOM 675 C CA . LYS A 1 84 ? 3.339 -7.314 -2.938 1.00 96.00 84 LYS A CA 1
ATOM 676 C C . LYS A 1 84 ? 3.589 -8.058 -4.252 1.00 96.00 84 LYS A C 1
ATOM 678 O O . LYS A 1 84 ? 4.628 -7.871 -4.884 1.00 96.00 84 LYS A O 1
ATOM 683 N N . ARG A 1 85 ? 2.659 -8.924 -4.667 1.00 94.31 85 ARG A N 1
ATOM 684 C CA . ARG A 1 85 ? 2.801 -9.785 -5.861 1.00 94.31 85 ARG A CA 1
ATOM 685 C C . ARG A 1 85 ? 3.210 -9.029 -7.139 1.00 94.31 85 ARG A C 1
ATOM 687 O O . ARG A 1 85 ? 4.212 -9.432 -7.732 1.00 94.31 85 ARG A O 1
ATOM 694 N N . PRO A 1 86 ? 2.526 -7.948 -7.563 1.00 93.69 86 PRO A N 1
ATOM 695 C CA . PRO A 1 86 ? 2.894 -7.229 -8.785 1.00 93.69 86 PRO A CA 1
ATOM 696 C C . PRO A 1 86 ? 4.253 -6.516 -8.690 1.00 93.69 86 PRO A C 1
ATOM 698 O O . PRO A 1 86 ? 4.902 -6.302 -9.713 1.00 93.69 86 PRO A O 1
ATOM 701 N N . LEU A 1 87 ? 4.718 -6.154 -7.488 1.00 93.00 87 LEU A N 1
ATOM 702 C CA . LEU A 1 87 ? 6.051 -5.569 -7.288 1.00 93.00 87 LEU A CA 1
ATOM 703 C C . LEU A 1 87 ? 7.152 -6.620 -7.490 1.00 93.00 87 LEU A C 1
ATOM 705 O O . LEU A 1 87 ? 8.118 -6.374 -8.212 1.00 93.00 87 LEU A O 1
ATOM 709 N N . LEU A 1 88 ? 6.972 -7.818 -6.924 1.00 92.62 88 LEU A N 1
ATOM 710 C CA . LEU A 1 88 ? 7.921 -8.927 -7.083 1.00 92.62 88 LEU A CA 1
ATOM 711 C C . LEU A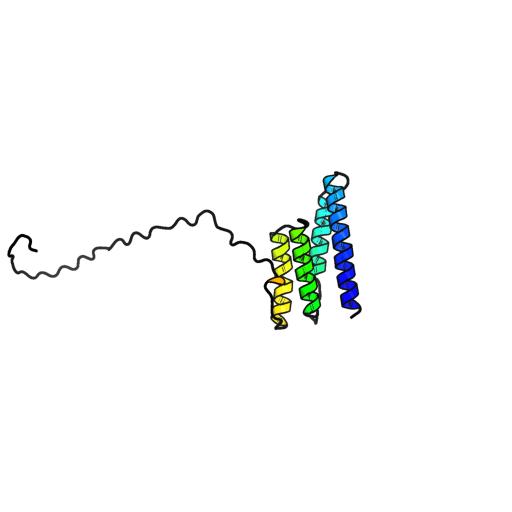 1 88 ? 7.973 -9.457 -8.512 1.00 92.62 88 LEU A C 1
ATOM 713 O O . LEU A 1 88 ? 9.054 -9.747 -9.013 1.00 92.62 88 LEU A O 1
ATOM 717 N N . GLN A 1 89 ? 6.824 -9.545 -9.187 1.00 91.19 89 GLN A N 1
ATOM 718 C CA . GLN A 1 89 ? 6.779 -9.926 -10.599 1.00 91.19 89 GLN A CA 1
ATOM 719 C C . GLN A 1 89 ? 7.616 -8.971 -11.456 1.00 91.19 89 GLN A C 1
ATOM 721 O O . GLN A 1 89 ? 8.377 -9.424 -12.307 1.00 91.19 89 GLN A O 1
ATOM 726 N N . ARG A 1 90 ? 7.543 -7.660 -11.193 1.00 90.62 90 ARG A N 1
ATOM 727 C CA . ARG A 1 90 ? 8.350 -6.666 -11.913 1.00 90.62 90 ARG A CA 1
ATOM 728 C C . ARG A 1 90 ? 9.844 -6.781 -11.612 1.00 90.62 90 ARG A C 1
ATOM 730 O O . ARG A 1 90 ? 10.633 -6.712 -12.549 1.00 90.62 90 ARG A O 1
ATOM 737 N N . LEU A 1 91 ? 10.239 -7.024 -10.359 1.00 89.81 91 LEU A N 1
ATOM 738 C CA . LEU A 1 91 ? 11.644 -7.304 -10.023 1.00 89.81 91 LEU A CA 1
ATOM 739 C C . LEU A 1 91 ? 12.164 -8.560 -10.735 1.00 89.81 91 LEU A C 1
ATOM 741 O O . LEU A 1 91 ? 13.252 -8.535 -11.307 1.00 89.81 91 LEU A O 1
ATOM 745 N N . ALA A 1 92 ? 11.364 -9.629 -10.754 1.00 88.81 92 ALA A N 1
ATOM 746 C CA . ALA A 1 92 ? 11.726 -10.885 -11.401 1.00 88.81 92 ALA A CA 1
ATOM 747 C C . ALA A 1 92 ? 11.898 -10.728 -12.922 1.00 88.81 92 ALA A C 1
ATOM 749 O O . ALA A 1 92 ? 12.868 -11.235 -13.479 1.00 88.81 92 ALA A O 1
ATOM 750 N N . VAL A 1 93 ? 11.011 -9.978 -13.590 1.00 88.69 93 VAL A N 1
ATOM 751 C CA . VAL A 1 93 ? 11.128 -9.669 -15.031 1.00 88.69 93 VAL A CA 1
ATOM 752 C C . VAL A 1 93 ? 12.415 -8.898 -15.346 1.00 88.69 93 VAL A C 1
ATOM 754 O O . VAL A 1 93 ? 13.000 -9.094 -16.407 1.00 88.69 93 VAL A O 1
ATOM 757 N N . GLN A 1 94 ? 12.893 -8.064 -14.419 1.00 87.50 94 GLN A N 1
ATOM 758 C CA . GLN A 1 94 ? 14.159 -7.333 -14.556 1.00 87.50 94 GLN A CA 1
ATOM 759 C C . GLN A 1 94 ? 15.398 -8.183 -14.218 1.00 87.50 94 GLN A C 1
ATOM 761 O O . GLN A 1 94 ? 16.518 -7.683 -14.309 1.00 87.50 94 GLN A O 1
ATOM 766 N N . GLY A 1 95 ? 15.224 -9.445 -13.805 1.00 83.81 95 GLY A N 1
ATOM 767 C CA . GLY A 1 95 ? 16.319 -10.306 -13.347 1.00 83.81 95 GLY A CA 1
ATOM 768 C C . GLY A 1 95 ? 16.972 -9.822 -12.050 1.00 83.81 95 GLY A C 1
ATOM 769 O O . GLY A 1 95 ? 18.115 -10.176 -11.768 1.00 83.81 95 GLY A O 1
ATOM 770 N N . ALA A 1 96 ? 16.279 -8.983 -11.273 1.00 85.44 96 ALA A N 1
ATOM 771 C CA . ALA A 1 96 ? 16.794 -8.476 -10.014 1.00 85.44 96 ALA A CA 1
ATOM 772 C C . ALA A 1 96 ? 16.722 -9.559 -8.930 1.00 85.44 96 ALA A C 1
ATOM 774 O O . ALA A 1 96 ? 15.700 -10.227 -8.767 1.00 85.44 96 ALA A O 1
ATOM 775 N N . GLU A 1 97 ? 17.797 -9.698 -8.157 1.00 84.12 97 GLU A N 1
ATOM 776 C CA . GLU A 1 97 ? 17.807 -10.558 -6.976 1.00 84.12 97 GLU A CA 1
ATOM 777 C C . GLU A 1 97 ? 16.814 -10.027 -5.931 1.00 84.12 97 GLU A C 1
ATOM 779 O O . GLU A 1 97 ? 16.807 -8.827 -5.618 1.00 84.12 97 GLU A O 1
ATOM 784 N N . ILE A 1 98 ? 15.969 -10.931 -5.433 1.00 83.38 98 ILE A N 1
ATOM 785 C CA . ILE A 1 98 ? 15.004 -10.676 -4.364 1.00 83.38 98 ILE A CA 1
ATOM 786 C C . ILE A 1 98 ? 15.637 -11.176 -3.074 1.00 83.38 98 ILE A C 1
ATOM 788 O O . ILE A 1 98 ? 15.867 -12.375 -2.916 1.00 83.38 98 ILE A O 1
ATOM 792 N N . ASP A 1 99 ? 15.905 -10.259 -2.157 1.00 82.62 99 ASP A N 1
ATOM 793 C CA . ASP A 1 99 ? 16.462 -10.596 -0.858 1.00 82.62 99 ASP A CA 1
ATOM 794 C C . ASP A 1 99 ? 15.329 -10.912 0.136 1.00 82.62 99 ASP A C 1
ATOM 796 O O . ASP A 1 99 ? 14.216 -10.391 0.031 1.00 82.62 99 ASP A O 1
ATOM 800 N N . ALA A 1 100 ? 15.603 -11.748 1.138 1.00 80.19 100 ALA A N 1
ATOM 801 C CA . ALA A 1 100 ? 14.679 -12.000 2.240 1.00 80.19 100 ALA A CA 1
ATOM 802 C C . ALA A 1 100 ? 14.280 -10.709 2.979 1.00 80.19 100 ALA A C 1
ATOM 804 O O . ALA A 1 100 ? 13.165 -10.619 3.482 1.00 80.19 100 ALA A O 1
ATOM 805 N N . ARG A 1 101 ? 15.143 -9.683 3.004 1.00 82.56 101 ARG A N 1
ATOM 806 C CA . ARG A 1 101 ? 14.811 -8.365 3.577 1.00 82.56 101 ARG A CA 1
ATOM 807 C C . ARG A 1 101 ? 13.725 -7.621 2.790 1.00 82.56 101 ARG A C 1
ATOM 809 O O . ARG A 1 101 ? 13.050 -6.753 3.339 1.00 82.56 101 ARG A O 1
ATOM 816 N N . ASP A 1 102 ? 13.548 -7.953 1.513 1.00 77.75 102 ASP A N 1
ATOM 817 C CA . ASP A 1 102 ? 12.602 -7.275 0.628 1.00 77.75 102 ASP A CA 1
ATOM 818 C C . ASP A 1 102 ? 11.167 -7.798 0.827 1.00 77.75 102 ASP A C 1
ATOM 820 O O . ASP A 1 102 ? 10.214 -7.184 0.341 1.00 77.75 102 ASP A O 1
ATOM 824 N N . VAL A 1 103 ? 10.965 -8.912 1.550 1.00 81.62 103 VAL A N 1
ATOM 825 C CA . VAL A 1 103 ? 9.648 -9.550 1.687 1.00 81.62 103 VAL A CA 1
ATOM 826 C C . VAL A 1 103 ? 9.404 -10.202 3.045 1.00 81.62 103 VAL A C 1
ATOM 828 O O . VAL A 1 103 ? 10.235 -10.913 3.590 1.00 81.62 103 VAL A O 1
ATOM 831 N N . ILE A 1 104 ? 8.167 -10.095 3.525 1.00 80.94 104 ILE A N 1
ATOM 832 C CA . ILE A 1 104 ? 7.636 -10.943 4.591 1.00 80.94 104 ILE A CA 1
ATOM 833 C C . ILE A 1 104 ? 6.891 -12.090 3.913 1.00 80.94 104 ILE A C 1
ATOM 835 O O . ILE A 1 104 ? 5.937 -11.883 3.147 1.00 80.94 104 ILE A O 1
ATOM 839 N N . VAL A 1 105 ? 7.361 -13.314 4.129 1.00 74.88 105 VAL A N 1
ATOM 840 C CA . VAL A 1 105 ? 6.655 -14.525 3.701 1.00 74.88 105 VAL A CA 1
ATOM 841 C C . VAL A 1 105 ? 5.558 -14.774 4.728 1.00 74.88 105 VAL A C 1
ATOM 843 O O . VAL A 1 105 ? 5.832 -14.761 5.925 1.00 74.88 105 VAL A O 1
ATOM 846 N N . GLY A 1 106 ? 4.312 -14.932 4.274 1.00 64.81 106 GLY A N 1
ATOM 847 C CA . GLY A 1 106 ? 3.222 -15.282 5.182 1.00 64.81 106 GLY A CA 1
ATOM 848 C C . GLY A 1 106 ? 3.571 -16.575 5.913 1.00 64.81 106 GLY A C 1
ATOM 849 O O . GLY A 1 106 ? 4.202 -17.462 5.327 1.00 64.81 106 GLY A O 1
ATOM 850 N N . ALA A 1 107 ? 3.184 -16.685 7.184 1.00 57.50 107 ALA A N 1
ATOM 851 C CA . ALA A 1 107 ? 3.251 -17.972 7.857 1.00 57.50 107 ALA A CA 1
ATOM 852 C C . ALA A 1 107 ? 2.464 -18.984 7.007 1.00 57.50 107 ALA A C 1
ATOM 854 O O . ALA A 1 107 ? 1.415 -18.616 6.460 1.00 57.50 107 ALA A O 1
ATOM 855 N N . PRO A 1 108 ? 2.943 -20.232 6.841 1.00 49.59 108 PRO A N 1
ATOM 856 C CA . PRO A 1 108 ? 2.102 -21.257 6.249 1.00 49.59 108 PRO A CA 1
ATOM 857 C C . PRO A 1 108 ? 0.794 -21.238 7.035 1.00 49.59 108 PRO A C 1
ATOM 859 O O . PRO A 1 108 ? 0.812 -21.373 8.260 1.00 49.59 108 PRO A O 1
ATOM 862 N N . LYS A 1 109 ? -0.325 -20.985 6.341 1.00 50.44 109 LYS A N 1
ATOM 863 C CA . LYS A 1 109 ? -1.655 -21.248 6.885 1.00 50.44 109 LYS A CA 1
ATOM 864 C C . LYS A 1 109 ? -1.595 -22.712 7.291 1.00 50.44 109 LYS A C 1
ATOM 866 O O . LYS A 1 109 ? -1.687 -23.576 6.428 1.00 50.44 109 LYS A O 1
ATOM 871 N N . GLN A 1 110 ? -1.361 -22.984 8.571 1.00 39.72 110 GLN A N 1
ATOM 872 C CA . GLN A 1 110 ? -1.682 -24.279 9.128 1.00 39.72 110 GLN A CA 1
ATOM 873 C C . GLN A 1 110 ? -3.185 -24.375 8.925 1.00 39.72 110 GLN A C 1
ATOM 875 O O . GLN A 1 110 ? -3.965 -23.731 9.629 1.00 39.72 110 GLN A O 1
ATOM 880 N N . SER A 1 111 ? -3.591 -25.080 7.871 1.00 41.81 111 SER A N 1
ATOM 881 C CA . SER A 1 111 ? -4.911 -25.668 7.841 1.00 41.81 111 SER A CA 1
ATOM 882 C C . SER A 1 111 ? -4.970 -26.524 9.093 1.00 41.81 111 SER A C 1
ATOM 884 O O . SER A 1 111 ? -4.332 -27.568 9.184 1.00 41.81 111 SER A O 1
ATOM 886 N N . SER A 1 112 ? -5.669 -26.011 10.092 1.00 47.75 112 SER A N 1
ATOM 887 C CA . SER A 1 112 ? -6.070 -26.712 11.300 1.00 47.75 112 SER A CA 1
ATOM 888 C C . SER A 1 112 ? -7.054 -27.833 10.933 1.00 47.75 112 SER A C 1
ATOM 890 O O . SER A 1 112 ? -8.177 -27.781 11.399 1.00 47.75 112 SER A O 1
ATOM 892 N N . ASP A 1 113 ? -6.661 -28.764 10.056 1.00 43.78 113 ASP A N 1
ATOM 893 C CA . ASP A 1 113 ? -7.342 -30.026 9.714 1.00 43.78 113 ASP A CA 1
ATOM 894 C C . ASP A 1 113 ? -6.462 -30.877 8.760 1.00 43.78 113 ASP A C 1
ATOM 896 O O . ASP A 1 113 ? -6.940 -31.501 7.815 1.00 43.78 113 ASP A O 1
ATOM 900 N N . GLU A 1 114 ? -5.143 -30.936 8.980 1.00 49.31 114 GLU A N 1
ATOM 901 C CA . GLU A 1 114 ? -4.349 -32.076 8.491 1.00 49.31 114 GLU A CA 1
ATOM 902 C C . GLU A 1 114 ? -4.644 -33.274 9.403 1.00 49.31 114 GLU A C 1
ATOM 904 O O . GLU A 1 114 ? -3.842 -33.687 10.244 1.00 49.31 114 GLU A O 1
ATOM 909 N N . GLU A 1 115 ? -5.861 -33.801 9.260 1.00 45.84 115 GLU A N 1
ATOM 910 C CA . GLU A 1 115 ? -6.206 -35.157 9.645 1.00 45.84 115 GLU A CA 1
ATOM 911 C C . GLU A 1 115 ? -5.221 -36.070 8.913 1.00 45.84 115 GLU A C 1
ATOM 913 O O . GLU A 1 115 ? -5.349 -36.343 7.719 1.00 45.84 115 GLU A O 1
ATOM 918 N N . TRP A 1 116 ? -4.176 -36.483 9.631 1.00 53.94 116 TRP A N 1
ATOM 919 C CA . TRP A 1 116 ? -3.303 -37.574 9.241 1.00 53.94 116 TRP A CA 1
ATOM 920 C C . TRP A 1 116 ? -4.190 -38.771 8.922 1.00 53.94 116 TRP A C 1
ATOM 922 O O . TRP A 1 116 ? -4.606 -39.508 9.815 1.00 53.94 116 TRP A O 1
ATOM 932 N N . SER A 1 117 ? -4.512 -38.948 7.644 1.00 56.50 117 SER A N 1
ATOM 933 C CA . SER A 1 117 ? -5.213 -40.130 7.182 1.00 56.50 117 SER A CA 1
ATOM 934 C C . SER A 1 117 ? -4.244 -41.285 7.393 1.00 56.50 117 SER A C 1
ATOM 936 O O . SER A 1 117 ? -3.271 -41.442 6.655 1.00 56.50 117 SER A O 1
ATOM 938 N N . VAL A 1 118 ? -4.457 -42.049 8.463 1.00 55.34 118 VAL A N 1
ATOM 939 C CA . VAL A 1 118 ? -3.759 -43.309 8.696 1.00 55.34 118 VAL A CA 1
ATOM 940 C C . VAL A 1 118 ? -4.096 -44.194 7.505 1.00 55.34 118 VAL A C 1
ATOM 942 O O . VAL A 1 118 ? -5.227 -44.651 7.358 1.00 55.34 118 VAL A O 1
ATOM 945 N N . ILE A 1 119 ? -3.131 -44.373 6.609 1.00 56.59 119 ILE A N 1
ATOM 946 C CA . ILE A 1 119 ? -3.269 -45.293 5.489 1.00 56.59 119 ILE A CA 1
ATOM 947 C C . ILE A 1 119 ? -3.266 -46.695 6.101 1.00 56.59 119 ILE A C 1
ATOM 949 O O . ILE A 1 119 ? -2.210 -47.219 6.455 1.00 56.59 119 ILE A O 1
ATOM 953 N N . ASP A 1 120 ? -4.445 -47.288 6.264 1.00 57.16 120 ASP A N 1
ATOM 954 C CA . ASP A 1 120 ? -4.561 -48.710 6.563 1.00 57.16 120 ASP A CA 1
ATOM 955 C C . ASP A 1 120 ? -4.223 -49.467 5.272 1.00 57.16 120 ASP A C 1
ATOM 957 O O . ASP A 1 120 ? -5.034 -49.546 4.344 1.00 57.16 120 ASP A O 1
ATOM 961 N N . LEU A 1 121 ? -2.982 -49.957 5.164 1.00 45.16 121 LEU A N 1
ATOM 962 C CA . LEU A 1 121 ? -2.596 -50.909 4.122 1.00 45.16 121 LEU A CA 1
ATOM 963 C C . LEU A 1 121 ? -3.329 -52.225 4.403 1.00 45.16 121 LEU A C 1
ATOM 965 O O . LEU A 1 121 ? -2.815 -53.131 5.059 1.00 45.16 121 LEU A O 1
ATOM 969 N N . LYS A 1 122 ? -4.558 -52.323 3.906 1.00 51.25 122 LYS A N 1
ATOM 970 C CA . LYS A 1 122 ? -5.275 -53.585 3.837 1.00 51.25 122 LYS A CA 1
ATOM 971 C C . LYS A 1 122 ? -4.712 -54.388 2.672 1.00 51.25 122 LYS A C 1
ATOM 973 O O . LYS A 1 122 ? -4.974 -54.077 1.514 1.00 51.25 122 LYS A O 1
ATOM 978 N N . ASP A 1 123 ? -3.919 -55.399 3.006 1.00 53.19 123 ASP A N 1
ATOM 979 C CA . ASP A 1 123 ? -3.476 -56.436 2.077 1.00 53.19 123 ASP A CA 1
ATOM 980 C C . ASP A 1 123 ? -4.729 -57.206 1.612 1.00 53.19 123 ASP A C 1
ATOM 982 O O . ASP A 1 123 ? -5.307 -58.012 2.351 1.00 53.19 123 ASP A O 1
ATOM 986 N N . GLU A 1 124 ? -5.228 -56.878 0.418 1.00 47.31 124 GLU A N 1
ATOM 987 C CA . GLU A 1 124 ? -6.287 -57.637 -0.245 1.00 47.31 124 GLU A CA 1
ATOM 988 C C . GLU A 1 124 ? -5.720 -59.001 -0.633 1.00 47.31 124 GLU A C 1
ATOM 990 O O . GLU A 1 124 ? -4.814 -59.154 -1.452 1.00 47.31 124 GLU A O 1
ATOM 995 N N . HIS A 1 125 ? -6.259 -60.009 0.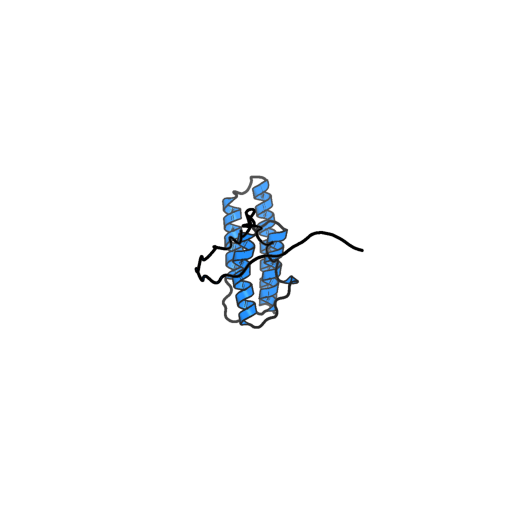036 1.00 48.97 125 HIS A N 1
ATOM 996 C CA . HIS A 1 125 ? -5.872 -61.397 -0.069 1.00 48.97 125 HIS A CA 1
ATOM 997 C C . HIS A 1 125 ? -6.382 -61.970 -1.401 1.00 48.97 125 HIS A C 1
ATOM 999 O O . HIS A 1 125 ? -7.435 -62.612 -1.453 1.00 48.97 125 HIS A O 1
ATOM 1005 N N . GLU A 1 126 ? -5.634 -61.772 -2.488 1.00 36.66 126 GLU A N 1
ATOM 1006 C CA . GLU A 1 126 ? -5.939 -62.440 -3.751 1.00 36.66 126 GLU A CA 1
ATOM 1007 C C . GLU A 1 126 ? -5.664 -63.943 -3.643 1.00 36.66 126 GLU A C 1
ATOM 1009 O O . GLU A 1 126 ? -4.551 -64.450 -3.493 1.00 36.66 126 GLU A O 1
ATOM 1014 N N . SER A 1 127 ? -6.768 -64.674 -3.676 1.00 46.78 127 SER A N 1
ATOM 1015 C CA . SER A 1 127 ? -6.860 -66.116 -3.584 1.00 46.78 127 SER A CA 1
ATOM 1016 C C . SER A 1 127 ? -6.636 -66.735 -4.963 1.00 46.78 127 SER A C 1
ATOM 1018 O O . SER A 1 127 ? -7.576 -67.113 -5.656 1.00 46.78 127 SER A O 1
ATOM 1020 N N . SER A 1 128 ? -5.375 -66.921 -5.353 1.00 38.03 128 SER A N 1
ATOM 1021 C CA . SER A 1 128 ? -5.024 -67.809 -6.466 1.00 38.03 128 SER A CA 1
ATOM 1022 C C . SER A 1 128 ? -4.625 -69.192 -5.949 1.00 38.03 128 SER A C 1
ATOM 1024 O O . SER A 1 128 ? -3.498 -69.469 -5.540 1.00 38.03 128 SER A O 1
ATOM 1026 N N . ASN A 1 129 ? -5.627 -70.063 -5.975 1.00 43.00 129 ASN A N 1
ATOM 1027 C CA . ASN A 1 129 ? -5.583 -71.503 -5.792 1.00 43.00 129 ASN A CA 1
ATOM 1028 C C . ASN A 1 129 ? -4.520 -72.170 -6.689 1.00 43.00 129 ASN A C 1
ATOM 1030 O O . ASN A 1 129 ? -4.700 -72.280 -7.899 1.00 43.00 129 ASN A O 1
ATOM 1034 N N . SER A 1 130 ? -3.456 -72.708 -6.094 1.00 38.47 130 SER A N 1
ATOM 1035 C CA . SER A 1 130 ? -2.677 -73.786 -6.705 1.00 38.47 130 SER A CA 1
ATOM 1036 C C . SER A 1 130 ? -2.307 -74.806 -5.629 1.00 38.47 130 SER A C 1
ATOM 1038 O O . SER A 1 130 ? -1.452 -74.589 -4.769 1.00 38.47 130 SER A O 1
ATOM 1040 N N . LYS A 1 131 ? -3.022 -75.934 -5.678 1.00 45.62 131 LYS A N 1
ATOM 1041 C CA . LYS A 1 131 ? -2.670 -77.195 -5.028 1.00 45.62 131 LYS A CA 1
ATOM 1042 C C . LYS A 1 131 ? -1.212 -77.523 -5.344 1.00 45.62 131 LYS A C 1
ATOM 1044 O O . LYS A 1 131 ? -0.888 -77.667 -6.513 1.00 45.62 131 LYS A O 1
ATOM 1049 N N . ASN A 1 132 ? -0.407 -77.796 -4.320 1.00 39.69 132 ASN A N 1
ATOM 1050 C CA . ASN A 1 132 ? 0.334 -79.053 -4.266 1.00 39.69 132 ASN A CA 1
ATOM 1051 C C . ASN A 1 132 ? 0.711 -79.446 -2.831 1.00 39.69 132 ASN A C 1
ATOM 1053 O O . ASN A 1 132 ? 1.132 -78.654 -1.997 1.00 39.69 132 ASN A O 1
ATOM 1057 N N . LYS A 1 133 ? 0.455 -80.726 -2.573 1.00 46.31 133 LYS A N 1
ATOM 1058 C CA . LYS A 1 133 ? 0.646 -81.509 -1.352 1.00 46.31 133 LYS A CA 1
ATOM 1059 C C . LYS A 1 133 ? 2.137 -81.689 -1.049 1.00 46.31 133 LYS A C 1
ATOM 1061 O O . LYS A 1 133 ? 2.818 -82.205 -1.924 1.00 46.31 133 LYS A O 1
ATOM 1066 N N . SER A 1 134 ? 2.542 -81.516 0.216 1.00 41.00 134 SER A N 1
ATOM 1067 C CA . SER A 1 134 ? 3.263 -82.553 0.993 1.00 41.00 134 SER A CA 1
ATOM 1068 C C . SER A 1 134 ? 3.642 -82.100 2.417 1.00 41.00 134 SER A C 1
ATOM 1070 O O . SER A 1 134 ? 4.638 -81.422 2.600 1.00 41.00 134 SER A O 1
ATOM 1072 N N . LYS A 1 135 ? 2.815 -82.540 3.382 1.00 52.09 135 LYS A N 1
ATOM 1073 C CA . LYS A 1 135 ? 3.081 -83.161 4.708 1.00 52.09 135 LYS A CA 1
ATOM 1074 C C . LYS A 1 135 ? 4.127 -82.608 5.723 1.00 52.09 135 LYS A C 1
ATOM 1076 O O . LYS A 1 135 ? 5.087 -81.955 5.354 1.00 52.09 135 LYS A O 1
ATOM 1081 N N . PRO A 1 136 ? 3.923 -82.912 7.031 1.00 53.53 136 PRO A N 1
ATOM 1082 C CA . PRO A 1 136 ? 4.346 -82.086 8.165 1.00 53.53 136 PRO A CA 1
ATOM 1083 C C . PRO A 1 136 ? 5.496 -82.689 9.000 1.00 53.53 136 PRO A C 1
ATOM 1085 O O . PRO A 1 136 ? 5.692 -83.903 9.018 1.00 53.53 136 PRO A O 1
ATOM 1088 N N . GLY A 1 137 ? 6.175 -81.855 9.790 1.00 37.22 137 GLY A N 1
ATOM 1089 C CA . GLY A 1 137 ? 7.052 -82.270 10.896 1.00 37.22 137 GLY A CA 1
ATOM 1090 C C . GLY A 1 137 ? 7.489 -81.042 11.699 1.00 37.22 137 GLY A C 1
ATOM 1091 O O . GLY A 1 137 ? 7.967 -80.091 11.099 1.00 37.22 137 GLY A O 1
ATOM 1092 N N . LEU A 1 138 ? 7.078 -80.931 12.973 1.00 41.38 138 LEU A N 1
ATOM 1093 C CA . LEU A 1 138 ? 7.914 -81.137 14.182 1.00 41.38 138 LEU A CA 1
ATOM 1094 C C . LEU A 1 138 ? 9.027 -80.076 14.327 1.00 41.38 138 LEU A C 1
ATOM 1096 O O . LEU A 1 138 ? 9.753 -79.829 13.385 1.00 41.38 138 LEU A O 1
ATOM 1100 N N . ALA A 1 139 ? 9.335 -79.454 15.460 1.00 39.4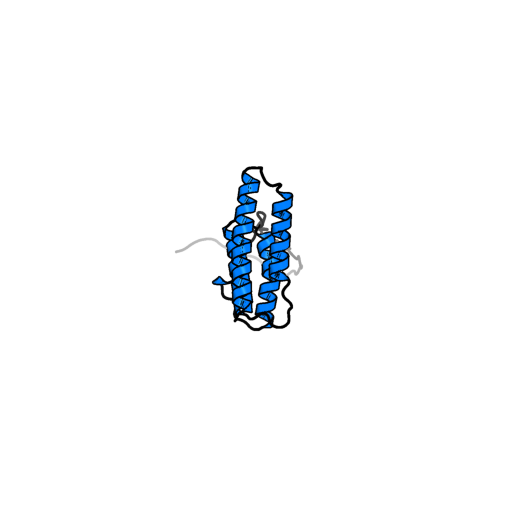4 139 ALA A N 1
ATOM 1101 C CA . ALA A 1 139 ? 8.826 -79.427 16.820 1.00 39.44 139 ALA A CA 1
ATOM 1102 C C . ALA A 1 139 ? 9.603 -78.303 17.557 1.00 39.44 139 ALA A C 1
ATOM 1104 O O . ALA A 1 139 ? 10.727 -77.984 17.196 1.00 39.44 139 ALA A O 1
ATOM 1105 N N . MET A 1 140 ? 8.979 -77.727 18.585 1.00 43.78 140 MET A N 1
ATOM 1106 C CA . MET A 1 140 ? 9.537 -77.249 19.8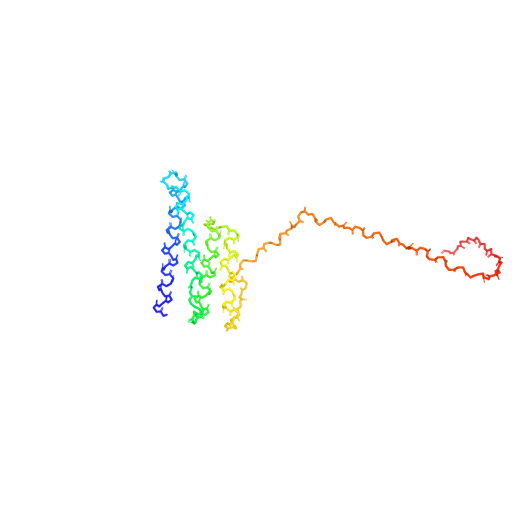65 1.00 43.78 140 MET A CA 1
ATOM 1107 C C . MET A 1 140 ? 10.981 -76.688 20.006 1.00 43.78 140 MET A C 1
ATOM 1109 O O . MET A 1 140 ? 11.967 -77.388 19.834 1.00 43.78 140 MET A O 1
ATOM 1113 N N . LYS A 1 141 ? 11.008 -75.511 20.662 1.00 47.00 141 LYS A N 1
ATOM 1114 C CA . LYS A 1 141 ? 11.833 -75.084 21.825 1.00 47.00 141 LYS A CA 1
ATOM 1115 C C . LYS A 1 141 ? 13.364 -74.895 21.707 1.00 47.00 141 LYS A C 1
ATOM 1117 O O . LYS A 1 141 ? 14.109 -75.860 21.692 1.00 47.00 141 LYS A O 1
ATOM 1122 N N . LYS A 1 142 ? 13.734 -73.633 22.006 1.00 41.56 142 LYS A N 1
ATOM 1123 C CA . LYS A 1 142 ? 14.804 -73.105 22.898 1.00 41.56 142 LYS A CA 1
ATOM 1124 C C . LYS A 1 142 ? 16.282 -73.443 22.620 1.00 41.56 142 LYS A C 1
ATOM 1126 O O . LYS A 1 142 ? 16.605 -74.478 22.065 1.00 41.56 142 LYS A O 1
ATOM 1131 N N . ILE A 1 143 ? 17.122 -72.588 23.235 1.00 50.34 143 ILE A N 1
ATOM 1132 C CA . ILE A 1 143 ? 18.583 -72.633 23.497 1.00 50.34 143 ILE A CA 1
ATOM 1133 C C . ILE A 1 143 ? 19.311 -71.615 22.589 1.00 50.34 143 ILE A C 1
ATOM 1135 O O . ILE A 1 143 ? 19.104 -71.643 21.386 1.00 50.34 143 ILE A O 1
ATOM 1139 N N . LYS A 1 144 ? 20.113 -70.655 23.070 1.00 44.66 144 LYS A N 1
ATOM 1140 C CA . LYS A 1 144 ? 20.838 -70.471 24.339 1.00 44.66 144 LYS A CA 1
ATOM 1141 C C . LYS A 1 144 ? 20.918 -68.987 24.691 1.00 44.66 144 LYS A C 1
ATOM 1143 O O . LYS A 1 144 ? 21.043 -68.192 23.737 1.00 44.66 144 LYS A O 1
#